Protein AF-A0A347WI79-F1 (afdb_monomer_lite)

Radius of gyration: 16.23 Å; chains: 1; bounding box: 37×26×50 Å

Foldseek 3Di:
DVVLVVVLVVVLVVLVVCVVPVLVVCPVPDPVVSVVVVLVSVVVSLVSVVVSLCVPDPDDPQLVVQSVVLNVVCVVCVVVVCVVCVVPDPVVVVVVVVVVVVVVVVSNCVSSPDPPPPD

Structure (mmCIF, N/CA/C/O backbone):
data_AF-A0A347WI79-F1
#
_entry.id   AF-A0A347WI79-F1
#
loop_
_atom_site.group_PDB
_atom_site.id
_atom_site.type_symbol
_atom_site.label_atom_id
_atom_site.label_alt_id
_atom_site.label_comp_id
_atom_site.label_asym_id
_atom_site.label_entity_id
_atom_site.label_seq_id
_atom_site.pdbx_PDB_ins_code
_atom_site.Cartn_x
_atom_site.Cartn_y
_atom_site.Cartn_z
_atom_site.occupancy
_atom_site.B_iso_or_equiv
_atom_site.auth_seq_id
_atom_site.auth_comp_id
_atom_site.auth_asym_id
_atom_site.auth_atom_id
_atom_site.pdbx_PDB_model_num
ATOM 1 N N . MET A 1 1 ? -12.411 -11.710 20.898 1.00 50.81 1 MET A N 1
ATOM 2 C CA . MET A 1 1 ? -11.308 -10.769 20.587 1.00 50.81 1 MET A CA 1
ATOM 3 C C . MET A 1 1 ? -10.034 -11.493 20.132 1.00 50.81 1 MET A C 1
ATOM 5 O O . MET A 1 1 ? -9.635 -11.285 18.995 1.00 50.81 1 MET A O 1
ATOM 9 N N . GLN A 1 2 ? -9.447 -12.407 20.922 1.00 53.12 2 GLN A N 1
ATOM 10 C CA . GLN A 1 2 ? -8.226 -13.147 20.529 1.00 53.12 2 GLN A CA 1
ATOM 11 C C . GLN A 1 2 ? -8.370 -14.011 19.257 1.00 53.12 2 GLN A C 1
ATOM 13 O O . GLN A 1 2 ? -7.468 -14.020 18.423 1.00 53.12 2 GLN A O 1
ATOM 18 N N . ALA A 1 3 ? -9.510 -14.685 19.051 1.00 60.59 3 ALA A N 1
ATOM 19 C CA . ALA A 1 3 ? -9.742 -15.509 17.855 1.00 60.59 3 ALA A CA 1
ATOM 20 C C . ALA A 1 3 ? -9.707 -14.702 16.539 1.00 60.59 3 ALA A C 1
ATOM 22 O O . ALA A 1 3 ? -9.156 -15.158 15.537 1.00 60.59 3 ALA A O 1
ATOM 23 N N . ASN A 1 4 ? -10.229 -13.472 16.562 1.00 56.41 4 ASN A N 1
ATOM 24 C CA . ASN A 1 4 ? -10.224 -12.580 15.404 1.00 56.41 4 ASN A CA 1
ATOM 25 C C . ASN A 1 4 ? -8.805 -12.057 15.126 1.00 56.41 4 ASN A C 1
ATOM 27 O O . ASN A 1 4 ? -8.407 -11.978 13.966 1.00 56.41 4 ASN A O 1
ATOM 31 N N . ILE A 1 5 ? -8.020 -11.738 16.171 1.00 59.03 5 ILE A N 1
ATOM 32 C CA . ILE A 1 5 ? -6.622 -11.277 16.033 1.00 59.03 5 ILE A CA 1
ATOM 33 C C . ILE A 1 5 ? -5.756 -12.399 15.452 1.00 59.03 5 ILE A C 1
ATOM 35 O O . ILE A 1 5 ? -4.933 -12.166 14.571 1.00 59.03 5 ILE A O 1
ATOM 39 N N . ARG A 1 6 ? -5.979 -13.643 15.887 1.00 61.53 6 ARG A N 1
ATOM 40 C CA . ARG A 1 6 ? -5.259 -14.805 15.359 1.00 61.53 6 ARG A CA 1
ATOM 41 C C . ARG A 1 6 ? -5.572 -15.050 13.880 1.00 61.53 6 ARG A C 1
ATOM 43 O O . ARG A 1 6 ? -4.646 -15.217 13.097 1.00 61.53 6 ARG A O 1
ATOM 50 N N . ARG A 1 7 ? -6.851 -15.015 13.477 1.00 62.97 7 ARG A N 1
ATOM 51 C CA . ARG A 1 7 ? -7.249 -15.126 12.055 1.00 62.97 7 ARG A CA 1
ATOM 52 C C . ARG A 1 7 ? -6.676 -13.999 11.203 1.00 62.97 7 ARG A C 1
ATOM 54 O O . ARG A 1 7 ? -6.175 -14.248 10.118 1.00 62.97 7 ARG A O 1
ATOM 61 N N . THR A 1 8 ? -6.700 -12.784 11.733 1.00 60.22 8 THR A N 1
ATOM 62 C CA . THR A 1 8 ? -6.079 -11.608 11.122 1.00 60.22 8 THR A CA 1
ATOM 63 C C . THR A 1 8 ? -4.597 -11.827 10.844 1.00 60.22 8 THR A C 1
ATOM 65 O O . THR A 1 8 ? -4.149 -11.636 9.719 1.00 60.22 8 THR A O 1
ATOM 68 N N . ALA A 1 9 ? -3.837 -12.238 11.861 1.00 61.66 9 ALA A N 1
ATOM 69 C CA . ALA A 1 9 ? -2.407 -12.469 11.722 1.00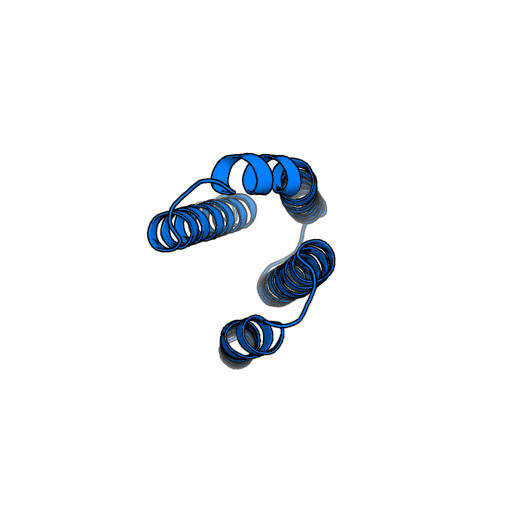 61.66 9 ALA A CA 1
ATOM 70 C C . ALA A 1 9 ? -2.130 -13.570 10.689 1.00 61.66 9 ALA A C 1
ATOM 72 O O . ALA A 1 9 ? -1.242 -13.415 9.858 1.00 61.66 9 ALA A O 1
ATOM 73 N N . ILE A 1 10 ? -2.944 -14.632 10.678 1.00 71.81 10 ILE A N 1
ATOM 74 C CA . ILE A 1 10 ? -2.870 -15.695 9.668 1.00 71.81 10 ILE A CA 1
ATOM 75 C C . ILE A 1 10 ? -3.103 -15.134 8.258 1.00 71.81 10 ILE A C 1
ATOM 77 O O . ILE A 1 10 ? -2.330 -15.457 7.362 1.00 71.81 10 ILE A O 1
ATOM 81 N N . TYR A 1 11 ? -4.102 -14.269 8.050 1.00 67.69 11 TYR A N 1
ATOM 82 C CA . TYR A 1 11 ? -4.350 -13.661 6.737 1.00 67.69 11 TYR A CA 1
ATOM 83 C C . TYR A 1 11 ? -3.225 -12.727 6.292 1.00 67.69 11 TYR A C 1
ATOM 85 O O . TYR A 1 11 ? -2.824 -12.781 5.134 1.00 67.69 11 TYR A O 1
ATOM 93 N N . LEU A 1 12 ? -2.672 -11.918 7.199 1.00 65.88 12 LEU A N 1
ATOM 94 C CA . LEU A 1 12 ? -1.543 -11.039 6.886 1.00 65.88 12 LEU A CA 1
ATOM 95 C C . LEU A 1 12 ? -0.280 -11.837 6.534 1.00 65.88 12 LEU A C 1
ATOM 97 O O . LEU A 1 12 ? 0.397 -11.502 5.564 1.00 65.88 12 LEU A O 1
ATOM 101 N N . ILE A 1 13 ? 0.005 -12.917 7.271 1.00 73.00 13 ILE A N 1
ATOM 102 C CA . ILE A 1 13 ? 1.137 -13.814 6.997 1.00 73.00 13 ILE A CA 1
ATOM 103 C C . ILE A 1 13 ? 0.934 -14.550 5.671 1.00 73.00 13 ILE A C 1
ATOM 105 O O . ILE A 1 13 ? 1.827 -14.536 4.828 1.00 73.00 13 ILE A O 1
ATOM 109 N N . ALA A 1 14 ? -0.237 -15.159 5.458 1.00 70.75 14 ALA A N 1
ATOM 110 C CA . ALA A 1 14 ? -0.551 -15.864 4.218 1.00 70.75 14 ALA A CA 1
ATOM 111 C C . ALA A 1 14 ? -0.405 -14.937 3.007 1.00 70.75 14 ALA A C 1
ATOM 113 O O . ALA A 1 14 ? 0.177 -15.325 1.997 1.00 70.75 14 ALA A O 1
ATOM 114 N N . LEU A 1 15 ? -0.861 -13.689 3.126 1.00 66.50 15 LEU A N 1
ATOM 115 C CA . LEU A 1 15 ? -0.763 -12.731 2.038 1.00 66.50 15 LEU A CA 1
ATOM 116 C C . LEU A 1 15 ? 0.672 -12.2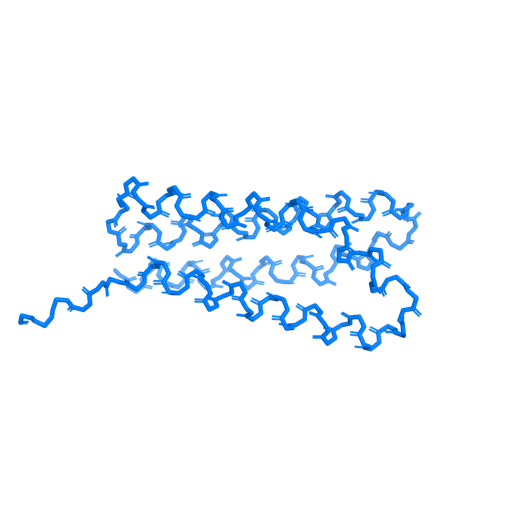38 1.805 1.00 66.50 15 LEU A C 1
ATOM 118 O O . LEU A 1 15 ? 1.069 -12.104 0.652 1.00 66.50 15 LEU A O 1
ATOM 122 N N . ALA A 1 16 ? 1.473 -12.037 2.857 1.00 65.31 16 ALA A N 1
ATOM 123 C CA . ALA A 1 16 ? 2.897 -11.718 2.721 1.00 65.31 16 ALA A CA 1
ATOM 124 C C . ALA A 1 16 ? 3.674 -12.845 2.015 1.00 65.31 16 ALA A C 1
ATOM 126 O O . ALA A 1 16 ? 4.500 -12.579 1.142 1.00 65.31 16 ALA A O 1
ATOM 127 N N . VAL A 1 17 ? 3.363 -14.106 2.337 1.00 71.94 17 VAL A N 1
ATOM 128 C CA . VAL A 1 17 ? 3.937 -15.283 1.664 1.00 71.94 17 VAL A CA 1
ATOM 129 C C . VAL A 1 17 ? 3.509 -15.336 0.197 1.00 71.94 17 VAL A C 1
ATOM 131 O O . VAL A 1 17 ? 4.358 -15.503 -0.675 1.00 71.94 17 VAL A O 1
ATOM 134 N N . ILE A 1 18 ? 2.220 -15.128 -0.099 1.00 71.00 18 ILE A N 1
ATOM 135 C CA . ILE A 1 18 ? 1.722 -15.046 -1.482 1.00 71.00 18 ILE A CA 1
ATOM 136 C C . ILE A 1 18 ? 2.462 -13.943 -2.245 1.00 71.00 18 ILE A C 1
ATOM 138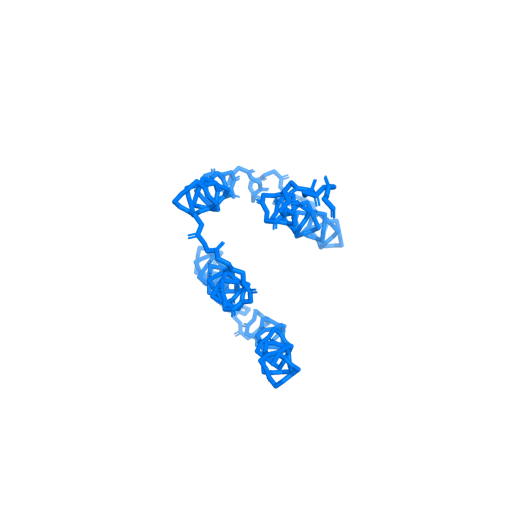 O O . ILE A 1 18 ? 2.899 -14.178 -3.366 1.00 71.00 18 ILE A O 1
ATOM 142 N N . PHE A 1 19 ? 2.674 -12.774 -1.637 1.00 66.50 19 PHE A N 1
ATOM 143 C CA . PHE A 1 19 ? 3.405 -11.666 -2.253 1.00 66.50 19 PHE A CA 1
ATOM 144 C C . PHE A 1 19 ? 4.840 -12.062 -2.626 1.00 66.50 19 PHE A C 1
ATOM 146 O O . PHE A 1 19 ? 5.274 -11.854 -3.759 1.00 66.50 19 PHE A O 1
ATOM 153 N N . ALA A 1 20 ? 5.556 -12.686 -1.688 1.00 66.25 20 ALA A N 1
ATOM 154 C CA . ALA A 1 20 ? 6.935 -13.121 -1.877 1.00 66.25 20 ALA A CA 1
ATOM 155 C C . ALA A 1 20 ? 7.084 -14.233 -2.929 1.00 66.25 20 ALA A C 1
ATOM 157 O O . ALA A 1 20 ? 8.144 -14.336 -3.535 1.00 66.25 20 ALA A O 1
ATOM 158 N N . VAL A 1 21 ? 6.045 -15.043 -3.163 1.00 73.44 21 VAL A N 1
ATOM 159 C CA . VAL A 1 21 ? 6.061 -16.148 -4.140 1.00 73.44 21 VAL A CA 1
ATOM 160 C C . VAL A 1 21 ? 5.546 -15.714 -5.515 1.00 73.44 21 VAL A C 1
ATOM 162 O O . VAL A 1 21 ? 6.155 -16.033 -6.533 1.00 73.44 21 VAL A O 1
ATOM 165 N N . VAL A 1 22 ? 4.450 -14.956 -5.574 1.00 68.56 22 VAL A N 1
ATOM 166 C CA . VAL A 1 22 ? 3.805 -14.552 -6.834 1.00 68.56 22 VAL A CA 1
ATOM 167 C C . VAL A 1 22 ? 4.674 -13.571 -7.617 1.00 68.56 22 VAL A C 1
ATOM 169 O O . VAL A 1 22 ? 4.793 -13.695 -8.834 1.00 68.56 22 VAL A O 1
ATOM 172 N N . VAL A 1 23 ? 5.337 -12.629 -6.943 1.00 67.44 23 VAL A N 1
ATOM 173 C CA . VAL A 1 23 ? 6.174 -11.629 -7.620 1.00 67.44 23 VAL A CA 1
ATOM 174 C C . VAL A 1 23 ? 7.331 -12.280 -8.406 1.00 67.44 23 VAL A C 1
ATOM 176 O O . VAL A 1 23 ? 7.439 -12.000 -9.603 1.00 67.44 23 VAL A O 1
ATOM 179 N N . PRO A 1 24 ? 8.142 -13.194 -7.834 1.00 68.06 24 PRO A N 1
ATOM 180 C CA . PRO A 1 24 ? 9.166 -13.928 -8.586 1.00 68.06 24 PRO A CA 1
ATOM 181 C C . PRO A 1 24 ? 8.624 -14.769 -9.746 1.00 68.06 24 PRO A C 1
ATOM 183 O O . PRO A 1 24 ? 9.256 -14.826 -10.802 1.00 68.06 24 PRO A O 1
ATOM 186 N N . LEU A 1 25 ? 7.446 -15.385 -9.586 1.00 73.31 25 LEU A N 1
ATOM 187 C CA . LEU A 1 25 ? 6.822 -16.216 -10.627 1.00 73.31 25 LEU A CA 1
ATOM 188 C C . LEU A 1 25 ? 6.384 -15.411 -11.859 1.00 73.31 25 LEU A C 1
ATOM 190 O O . LEU A 1 25 ? 6.177 -15.976 -12.932 1.00 73.31 25 LEU A O 1
ATOM 194 N N . THR A 1 26 ? 6.308 -14.085 -11.743 1.00 73.81 26 THR A N 1
ATOM 195 C CA . THR A 1 26 ? 5.962 -13.186 -12.854 1.00 73.81 26 THR A CA 1
ATOM 196 C C . THR A 1 26 ? 7.175 -12.593 -13.561 1.00 73.81 26 THR A C 1
ATOM 198 O O . THR A 1 26 ? 7.054 -11.609 -14.281 1.00 73.81 26 THR A O 1
ATOM 201 N N . SER A 1 27 ? 8.363 -13.190 -13.416 1.00 72.75 27 SER A N 1
ATOM 202 C CA . SER A 1 27 ? 9.611 -12.728 -14.049 1.00 72.75 27 SER A CA 1
ATOM 203 C C . SER A 1 27 ? 9.503 -12.506 -15.567 1.00 72.75 27 SER A C 1
ATOM 205 O O . SER A 1 27 ? 10.064 -11.531 -16.069 1.00 72.75 27 SER A O 1
ATOM 207 N N . HIS A 1 28 ? 8.722 -13.332 -16.265 1.00 82.50 28 HIS A N 1
ATOM 208 C CA . HIS A 1 28 ? 8.462 -13.272 -17.707 1.00 82.50 28 HIS A CA 1
ATOM 209 C C . HIS A 1 28 ? 7.440 -12.196 -18.123 1.00 82.50 28 HIS A C 1
ATOM 211 O O . HIS A 1 28 ? 7.270 -11.936 -19.310 1.00 82.50 28 HIS A O 1
ATOM 217 N N . TRP A 1 29 ? 6.749 -11.563 -17.170 1.00 81.94 29 TRP A N 1
ATOM 218 C CA . TRP A 1 29 ? 5.737 -10.548 -17.463 1.00 81.94 29 TRP A CA 1
ATOM 219 C C . TRP A 1 29 ? 6.376 -9.217 -17.852 1.00 81.94 29 TRP A C 1
ATOM 221 O O . TRP A 1 29 ? 7.438 -8.829 -17.344 1.00 81.94 29 TRP A O 1
ATOM 231 N N . THR A 1 30 ? 5.681 -8.485 -18.722 1.00 83.62 30 THR A N 1
ATOM 232 C CA . THR A 1 30 ? 6.065 -7.119 -19.091 1.00 83.62 30 THR A CA 1
ATOM 233 C C . THR A 1 30 ? 6.031 -6.193 -17.864 1.00 83.62 30 THR A C 1
ATOM 235 O O . THR A 1 30 ? 5.307 -6.467 -16.898 1.00 83.62 30 THR A O 1
ATOM 238 N N . PRO A 1 31 ? 6.770 -5.067 -17.868 1.00 75.69 31 PRO A N 1
ATOM 239 C CA . PRO A 1 31 ? 6.754 -4.115 -16.755 1.00 75.69 31 PRO A CA 1
ATOM 240 C C . PRO A 1 31 ? 5.344 -3.629 -16.382 1.00 75.69 31 PRO A C 1
ATOM 242 O O . PRO A 1 31 ? 5.022 -3.544 -15.199 1.00 75.69 31 PRO A O 1
ATOM 245 N N . GLY A 1 32 ? 4.479 -3.385 -17.375 1.00 71.62 32 GLY A N 1
ATOM 246 C CA . GLY A 1 32 ? 3.089 -2.977 -17.147 1.00 71.62 32 GLY A CA 1
ATOM 247 C C . GLY A 1 32 ? 2.254 -4.055 -16.449 1.00 71.62 32 GLY A C 1
ATOM 248 O O . GLY A 1 32 ? 1.550 -3.764 -15.485 1.00 71.62 32 GLY A O 1
ATOM 249 N N . GLN A 1 33 ? 2.389 -5.318 -16.865 1.00 75.31 33 GLN A N 1
ATOM 250 C CA . GLN A 1 33 ? 1.706 -6.453 -16.228 1.00 75.31 33 GLN A CA 1
ATOM 251 C C . GLN A 1 33 ? 2.185 -6.680 -14.787 1.00 75.31 33 GLN A C 1
ATOM 253 O O . GLN A 1 33 ? 1.368 -6.903 -13.894 1.00 75.31 33 GLN A O 1
ATOM 258 N N . LYS A 1 34 ? 3.496 -6.562 -14.533 1.00 73.12 34 LYS A N 1
ATOM 259 C CA . LYS A 1 34 ? 4.062 -6.616 -13.172 1.00 73.12 34 LYS A CA 1
ATOM 260 C C . LYS A 1 34 ? 3.537 -5.485 -12.293 1.00 73.12 34 LYS A C 1
ATOM 262 O O . LYS A 1 34 ? 3.245 -5.722 -11.124 1.00 73.12 34 LYS A O 1
ATOM 267 N N . GLY A 1 35 ? 3.405 -4.281 -12.854 1.00 69.50 35 GLY A N 1
ATOM 268 C CA . GLY A 1 35 ? 2.835 -3.121 -12.171 1.00 69.50 35 GLY A CA 1
ATOM 269 C C . GLY A 1 35 ? 1.371 -3.330 -11.784 1.00 69.50 35 GLY A C 1
ATOM 270 O O . GLY A 1 35 ? 1.013 -3.104 -10.631 1.00 69.50 35 GLY A O 1
ATOM 271 N N . LEU A 1 36 ? 0.543 -3.836 -12.706 1.00 73.38 36 LEU A N 1
ATOM 272 C CA . LEU A 1 36 ? -0.863 -4.167 -12.437 1.00 73.38 36 LEU A CA 1
ATOM 273 C C . LEU A 1 36 ? -1.005 -5.239 -11.354 1.00 73.38 36 LEU A C 1
ATOM 275 O O . LEU A 1 36 ? -1.825 -5.092 -10.450 1.00 73.38 36 LEU A O 1
ATOM 279 N N . LEU A 1 37 ? -0.180 -6.287 -11.406 1.00 77.88 37 LEU A N 1
ATOM 280 C CA . LEU A 1 37 ? -0.170 -7.337 -10.391 1.00 77.88 37 LEU A CA 1
ATOM 281 C C . LEU A 1 37 ? 0.232 -6.797 -9.018 1.00 77.88 37 LEU A C 1
ATOM 283 O O . LEU A 1 37 ? -0.481 -7.016 -8.044 1.00 77.88 37 LEU A O 1
ATOM 287 N N . HIS A 1 38 ? 1.341 -6.056 -8.938 1.00 73.06 38 HIS A N 1
ATOM 288 C CA . HIS A 1 38 ? 1.782 -5.435 -7.689 1.00 73.06 38 HIS A CA 1
ATOM 289 C C . HIS A 1 38 ? 0.719 -4.498 -7.124 1.00 73.06 38 HIS A C 1
ATOM 291 O O . HIS A 1 38 ? 0.454 -4.543 -5.924 1.00 73.06 38 HIS A O 1
ATOM 297 N N . GLY A 1 39 ? 0.093 -3.681 -7.974 1.00 70.25 39 GLY A N 1
ATOM 298 C CA . GLY A 1 39 ? -0.984 -2.777 -7.585 1.00 70.25 39 GLY A CA 1
ATOM 299 C C . GLY A 1 39 ? -2.199 -3.532 -7.052 1.00 70.25 39 GLY A C 1
ATOM 300 O O . GLY A 1 39 ? -2.688 -3.214 -5.972 1.00 70.25 39 GLY A O 1
ATOM 301 N N . GLY A 1 40 ? -2.641 -4.577 -7.757 1.00 73.12 40 GLY A N 1
ATOM 302 C CA . GLY A 1 40 ? -3.782 -5.402 -7.360 1.00 73.12 40 GLY A CA 1
ATOM 303 C C . GLY A 1 40 ? -3.548 -6.164 -6.055 1.00 73.12 40 GLY A C 1
ATOM 304 O O . GLY A 1 40 ? -4.400 -6.138 -5.168 1.00 73.12 40 GLY A O 1
ATOM 305 N N . ILE A 1 41 ? -2.378 -6.789 -5.892 1.00 72.38 41 ILE A N 1
ATOM 306 C CA . ILE A 1 41 ? -2.046 -7.504 -4.653 1.00 72.38 41 ILE A CA 1
ATOM 307 C C . ILE A 1 41 ? -1.875 -6.512 -3.493 1.00 72.38 41 ILE A C 1
ATOM 309 O O . ILE A 1 41 ? -2.380 -6.768 -2.402 1.00 72.38 41 ILE A O 1
ATOM 313 N N . SER A 1 42 ? -1.237 -5.358 -3.718 1.00 71.88 42 SER A N 1
ATOM 314 C CA . SER A 1 42 ? -1.144 -4.295 -2.703 1.00 71.88 42 SER A CA 1
ATOM 315 C C . SER A 1 42 ? -2.531 -3.802 -2.287 1.00 71.88 42 SER A C 1
ATOM 317 O O . SER A 1 42 ? -2.811 -3.679 -1.100 1.00 71.88 42 SER A O 1
ATOM 319 N N . PHE A 1 43 ? -3.441 -3.596 -3.241 1.00 72.75 43 PHE A N 1
ATOM 320 C CA . PHE A 1 43 ? -4.818 -3.199 -2.954 1.00 72.75 43 PHE A CA 1
ATOM 321 C C . PHE A 1 43 ? -5.565 -4.252 -2.126 1.00 72.75 43 PHE A C 1
ATOM 323 O O . PHE A 1 43 ? -6.203 -3.910 -1.130 1.00 72.75 43 PHE A O 1
ATOM 330 N N . LEU A 1 44 ? -5.439 -5.536 -2.479 1.00 70.88 44 LEU A N 1
ATOM 331 C CA . LEU A 1 44 ? -6.015 -6.639 -1.707 1.00 70.88 44 LEU A CA 1
ATOM 332 C C . LEU A 1 44 ? -5.432 -6.705 -0.286 1.00 70.88 44 LEU A C 1
ATOM 334 O O . LEU A 1 44 ? -6.174 -6.912 0.674 1.00 70.88 44 LEU A O 1
ATOM 338 N N . PHE A 1 45 ? -4.124 -6.475 -0.142 1.00 72.25 45 PHE A N 1
ATOM 339 C CA . PHE A 1 45 ? -3.450 -6.375 1.154 1.00 72.25 45 PHE A CA 1
ATOM 340 C C . PHE A 1 45 ? -4.046 -5.263 2.011 1.00 72.25 45 PHE A C 1
ATOM 342 O O . PHE A 1 45 ? -4.412 -5.491 3.166 1.00 72.25 45 PHE A O 1
ATOM 349 N N . PHE A 1 46 ? -4.226 -4.080 1.429 1.00 70.75 46 PHE A N 1
ATOM 350 C CA . PHE A 1 46 ? -4.829 -2.953 2.126 1.00 70.75 46 PHE A CA 1
ATOM 351 C C . PHE A 1 46 ? -6.289 -3.200 2.493 1.00 70.75 46 PHE A C 1
ATOM 353 O O . PHE A 1 46 ? -6.692 -2.888 3.614 1.00 70.75 46 PHE A O 1
ATOM 360 N N . PHE A 1 47 ? -7.070 -3.804 1.597 1.00 71.44 47 PHE A N 1
ATOM 361 C CA . PHE A 1 47 ? -8.451 -4.176 1.880 1.00 71.44 47 PHE A CA 1
ATOM 362 C C . PHE A 1 47 ? -8.540 -5.159 3.052 1.00 71.44 47 PHE A C 1
ATOM 364 O O . PHE A 1 47 ? -9.353 -4.958 3.952 1.00 71.44 47 PHE A O 1
ATOM 371 N N . LEU A 1 48 ? -7.680 -6.184 3.091 1.00 68.00 48 LEU A N 1
ATOM 372 C CA . LEU A 1 48 ? -7.651 -7.142 4.196 1.00 68.00 48 LEU A CA 1
ATOM 373 C C . LEU A 1 48 ? -7.246 -6.485 5.514 1.00 68.00 48 LEU A C 1
ATOM 375 O O . LEU A 1 48 ? -7.908 -6.743 6.515 1.00 68.00 48 LEU A O 1
ATOM 379 N N . ILE A 1 49 ? -6.229 -5.613 5.525 1.00 70.19 49 ILE A N 1
ATOM 380 C CA . ILE A 1 49 ? -5.862 -4.831 6.720 1.00 70.19 49 ILE A CA 1
ATOM 381 C C . ILE A 1 49 ? -7.051 -4.003 7.202 1.00 70.19 49 ILE A C 1
ATOM 383 O O . ILE A 1 49 ? -7.379 -4.035 8.386 1.00 70.19 49 ILE A O 1
ATOM 387 N N . PHE A 1 50 ? -7.714 -3.282 6.299 1.00 70.88 50 PHE A N 1
ATOM 388 C CA . PHE A 1 50 ? -8.867 -2.456 6.635 1.00 70.88 50 PHE A CA 1
ATOM 389 C C . PHE A 1 50 ? -10.027 -3.293 7.190 1.00 70.88 50 PHE A C 1
ATOM 391 O O . PHE A 1 50 ? -10.559 -2.977 8.253 1.00 70.88 50 PHE A O 1
ATOM 398 N N . PHE A 1 51 ? -10.387 -4.386 6.512 1.00 70.25 51 PHE A N 1
ATOM 399 C CA . PHE A 1 51 ? -11.459 -5.294 6.920 1.00 70.25 51 PHE A CA 1
ATOM 400 C C . PHE A 1 51 ? -11.196 -5.864 8.316 1.00 70.25 51 PHE A C 1
ATOM 402 O O . PHE A 1 51 ? -12.024 -5.757 9.221 1.00 70.25 51 PHE A O 1
ATOM 409 N N . VAL A 1 52 ? -9.990 -6.385 8.519 1.00 65.69 52 VAL A N 1
ATOM 410 C CA . VAL A 1 52 ? -9.485 -6.821 9.818 1.00 65.69 52 VAL A CA 1
ATOM 411 C C . VAL A 1 52 ? -9.662 -5.730 10.867 1.00 65.69 52 VAL A C 1
ATOM 413 O O . VAL A 1 52 ? -10.258 -5.972 11.913 1.00 65.69 52 VAL A O 1
ATOM 416 N N . TRP A 1 53 ? -9.168 -4.523 10.602 1.00 67.88 53 TRP A N 1
ATOM 417 C CA . TRP A 1 53 ? -9.099 -3.465 11.603 1.00 67.88 53 TRP A CA 1
ATOM 418 C C . TRP A 1 53 ? -10.490 -2.938 11.966 1.00 67.88 53 TRP A C 1
ATOM 420 O O . TRP A 1 53 ? -10.784 -2.700 13.140 1.00 67.88 53 TRP A O 1
ATOM 430 N N . SER A 1 54 ? -11.380 -2.859 10.974 1.00 66.94 54 SER A N 1
ATOM 431 C CA . SER A 1 54 ? -12.798 -2.542 11.153 1.00 66.94 54 SER A CA 1
ATOM 432 C C . SER A 1 54 ? -13.555 -3.577 11.990 1.00 66.94 54 SER A C 1
ATOM 434 O O . SER A 1 54 ? -14.518 -3.229 12.665 1.00 66.94 54 SER A O 1
ATOM 436 N N . SER A 1 55 ? -13.095 -4.835 12.031 1.00 66.25 55 SER A N 1
ATOM 437 C CA . SER A 1 55 ? -13.712 -5.875 12.867 1.00 66.25 55 SER A CA 1
ATOM 438 C C . SER A 1 55 ? -13.433 -5.704 14.370 1.00 66.25 55 SER A C 1
ATOM 440 O O . SER A 1 55 ? -14.120 -6.308 15.195 1.00 66.25 55 SER A O 1
ATOM 442 N N . PHE A 1 56 ? -12.444 -4.880 14.743 1.00 64.44 56 PHE A N 1
ATOM 443 C CA . PHE A 1 56 ? -12.072 -4.620 16.141 1.00 64.44 56 PHE A CA 1
ATOM 444 C C . PHE A 1 56 ? -12.510 -3.256 16.665 1.00 64.44 56 PHE A C 1
ATOM 446 O O . PHE A 1 56 ? -12.497 -3.053 17.879 1.00 64.44 56 PHE A O 1
ATOM 453 N N . ARG A 1 57 ? -12.844 -2.304 15.788 1.00 65.81 57 ARG A N 1
ATOM 454 C CA . ARG A 1 57 ? -13.174 -0.925 16.170 1.00 65.81 57 ARG A CA 1
ATOM 455 C C . ARG A 1 57 ? -14.361 -0.413 15.373 1.00 65.81 57 ARG A C 1
ATOM 457 O O . ARG A 1 57 ? -14.476 -0.692 14.187 1.00 65.81 57 ARG A O 1
ATOM 464 N N . GLN A 1 58 ? -15.201 0.408 16.003 1.00 72.62 58 GLN A N 1
ATOM 465 C CA . GLN A 1 58 ? -16.266 1.101 15.282 1.00 72.62 58 GLN A CA 1
ATOM 466 C C . GLN A 1 58 ? -15.674 1.981 14.172 1.00 72.62 58 GLN A C 1
ATOM 468 O O . GLN A 1 58 ? -14.808 2.832 14.412 1.00 72.62 58 GLN A O 1
ATOM 473 N N . VAL A 1 59 ? -16.158 1.758 12.952 1.00 74.25 59 VAL A N 1
ATOM 474 C CA . VAL A 1 59 ? -15.789 2.538 11.774 1.00 74.25 59 VAL A CA 1
ATOM 475 C C . VAL A 1 59 ? -16.709 3.743 11.692 1.00 74.25 59 VAL A C 1
ATOM 477 O O . VAL A 1 59 ? -17.914 3.598 11.507 1.00 74.25 59 VAL A O 1
ATOM 480 N N . SER A 1 60 ? -16.144 4.941 11.819 1.00 81.56 60 SER A N 1
ATOM 481 C CA . SER A 1 60 ? -16.858 6.163 11.460 1.00 81.56 60 SER A CA 1
ATOM 482 C C . SER A 1 60 ? -16.669 6.458 9.972 1.00 81.56 60 SER A C 1
ATOM 484 O O . SER A 1 60 ? -15.626 6.143 9.391 1.00 81.56 60 SER A O 1
ATOM 486 N N . TRP A 1 61 ? -17.646 7.135 9.365 1.00 77.50 61 TRP A N 1
ATOM 487 C CA . TRP A 1 61 ? -17.542 7.633 7.989 1.00 77.50 61 TRP A CA 1
ATOM 488 C C . TRP A 1 61 ? -16.296 8.497 7.767 1.00 77.50 61 TRP A C 1
ATOM 490 O O . TRP A 1 61 ? -15.687 8.435 6.705 1.00 77.50 61 TRP A O 1
ATOM 500 N N . GLN A 1 62 ? -15.855 9.231 8.794 1.00 79.31 62 GLN A N 1
ATOM 501 C CA . GLN A 1 62 ? -14.619 10.011 8.755 1.00 79.31 62 GLN A CA 1
ATOM 502 C C . GLN A 1 62 ? -13.371 9.122 8.601 1.00 79.31 62 GLN A C 1
ATOM 504 O O . GLN A 1 62 ? -12.521 9.406 7.763 1.00 79.31 62 GLN A O 1
ATOM 509 N N . LYS A 1 63 ? -13.257 8.024 9.366 1.00 73.81 63 LYS A N 1
ATOM 510 C CA . LYS A 1 63 ? -12.127 7.077 9.254 1.00 73.81 63 LYS A CA 1
ATOM 511 C C . LYS A 1 63 ? -12.127 6.353 7.909 1.00 73.81 63 LYS A C 1
ATOM 513 O O . LYS A 1 63 ? -11.064 6.147 7.321 1.00 73.81 63 LYS A O 1
ATOM 518 N N . LEU A 1 64 ? -13.314 5.998 7.414 1.00 78.56 64 LEU A N 1
ATOM 519 C CA . LEU A 1 64 ? -13.475 5.422 6.081 1.00 78.56 64 LEU A CA 1
ATOM 520 C C . LEU A 1 64 ? -12.999 6.409 5.004 1.00 78.56 64 LEU A C 1
ATOM 522 O O . LEU A 1 64 ? -12.166 6.039 4.181 1.00 78.56 64 LEU A O 1
ATOM 526 N N . ALA A 1 65 ? -13.451 7.666 5.056 1.00 78.69 65 ALA A N 1
ATOM 527 C CA . ALA A 1 65 ? -13.058 8.709 4.110 1.00 78.69 65 ALA A CA 1
ATOM 528 C C . ALA A 1 65 ? -11.544 8.971 4.122 1.00 78.69 65 ALA A C 1
ATOM 530 O O . ALA A 1 65 ? -10.932 9.024 3.060 1.00 78.69 65 ALA A O 1
ATOM 531 N N . TRP A 1 66 ? -10.915 9.050 5.301 1.00 79.19 66 TRP A N 1
ATOM 532 C CA . TRP A 1 66 ? -9.457 9.187 5.406 1.00 79.19 66 TRP A CA 1
ATOM 533 C C . TRP A 1 66 ? -8.710 7.986 4.837 1.00 79.19 66 TRP A C 1
ATOM 535 O O . TRP A 1 66 ? -7.720 8.160 4.133 1.00 79.19 66 TRP A O 1
ATOM 545 N N . THR A 1 67 ? -9.191 6.769 5.097 1.00 74.69 67 THR A N 1
ATOM 546 C CA . THR A 1 67 ? -8.567 5.560 4.547 1.00 74.69 67 THR A CA 1
ATOM 547 C C . THR A 1 67 ? -8.653 5.552 3.022 1.00 74.69 67 THR A C 1
ATOM 549 O O . THR A 1 67 ? -7.647 5.321 2.355 1.00 74.69 67 THR A O 1
ATOM 552 N N . ILE A 1 68 ? -9.827 5.856 2.461 1.00 80.31 68 ILE A N 1
ATOM 553 C CA . ILE A 1 68 ? -10.018 5.968 1.009 1.00 80.31 68 ILE A CA 1
ATOM 554 C C . ILE A 1 68 ? -9.130 7.080 0.439 1.00 80.31 68 ILE A C 1
ATOM 556 O O . ILE A 1 68 ? -8.467 6.865 -0.570 1.00 80.31 68 ILE A O 1
ATOM 560 N N . GLY A 1 69 ? -9.056 8.236 1.102 1.00 82.56 69 GLY A N 1
ATOM 561 C CA . GLY A 1 69 ? -8.196 9.349 0.700 1.00 82.56 69 GLY A CA 1
ATOM 562 C C . GLY A 1 69 ? -6.717 8.967 0.643 1.00 82.56 69 GLY A C 1
ATOM 563 O O . GLY A 1 69 ? -6.050 9.268 -0.342 1.00 82.56 69 GLY A O 1
ATOM 564 N N . ILE A 1 70 ? -6.212 8.239 1.645 1.00 75.81 70 ILE A N 1
ATOM 565 C CA . ILE A 1 70 ? -4.832 7.729 1.656 1.00 75.81 70 ILE A CA 1
ATOM 566 C C . ILE A 1 70 ? -4.613 6.726 0.516 1.00 75.81 70 ILE A C 1
ATOM 568 O O . ILE A 1 70 ? -3.596 6.801 -0.171 1.00 75.81 70 ILE A O 1
ATOM 572 N N . LEU A 1 71 ? -5.556 5.806 0.285 1.00 74.88 71 LEU A N 1
ATOM 573 C CA . LEU A 1 71 ? -5.459 4.824 -0.801 1.00 74.88 71 LEU A CA 1
ATOM 574 C C . LEU A 1 71 ? -5.451 5.489 -2.182 1.00 74.88 71 LEU A C 1
ATOM 576 O O . LEU A 1 71 ? -4.637 5.128 -3.029 1.00 74.88 71 LEU A O 1
ATOM 580 N N . LEU A 1 72 ? -6.314 6.483 -2.400 1.00 80.19 72 LEU A N 1
ATOM 581 C CA . LEU A 1 72 ? -6.349 7.261 -3.637 1.00 80.19 72 LEU A CA 1
ATOM 582 C C . LEU A 1 72 ? -5.066 8.074 -3.821 1.00 80.19 72 LEU A C 1
ATOM 584 O O . LEU A 1 72 ? -4.486 8.049 -4.904 1.00 80.19 72 LEU A O 1
ATOM 588 N N . ALA A 1 73 ? -4.581 8.739 -2.768 1.00 79.25 73 ALA A N 1
ATOM 589 C CA . ALA A 1 73 ? -3.322 9.474 -2.812 1.00 79.25 73 ALA A CA 1
ATOM 590 C C . ALA A 1 73 ? -2.150 8.545 -3.163 1.00 79.25 73 ALA A C 1
ATOM 592 O O . ALA A 1 73 ? -1.353 8.864 -4.040 1.00 79.25 73 ALA A O 1
ATOM 593 N N . MET A 1 74 ? -2.083 7.359 -2.553 1.00 72.19 74 MET A N 1
ATOM 594 C CA . MET A 1 74 ? -1.086 6.340 -2.889 1.00 72.19 74 MET A CA 1
ATOM 595 C C . MET A 1 74 ? -1.199 5.892 -4.347 1.00 72.19 74 MET A C 1
ATOM 597 O O . MET A 1 74 ? -0.186 5.847 -5.037 1.00 72.19 74 MET A O 1
ATOM 601 N N . GLY A 1 75 ? -2.411 5.604 -4.830 1.00 71.69 75 GLY A N 1
ATOM 602 C CA . GLY A 1 75 ? -2.648 5.208 -6.218 1.00 71.69 75 GLY A CA 1
ATOM 603 C C . GLY A 1 75 ? -2.217 6.275 -7.229 1.00 71.69 75 GLY A C 1
ATOM 604 O O . GLY A 1 75 ? -1.634 5.938 -8.256 1.00 71.69 75 GLY A O 1
ATOM 605 N N . LEU A 1 76 ? -2.437 7.555 -6.918 1.00 79.06 76 LEU A N 1
ATOM 606 C CA . LEU A 1 76 ? -2.041 8.688 -7.763 1.00 79.06 76 LEU A CA 1
ATOM 607 C C . LEU A 1 76 ? -0.536 8.986 -7.710 1.00 79.06 76 LEU A C 1
ATOM 609 O O . LEU A 1 76 ? 0.039 9.400 -8.714 1.00 79.06 76 LEU A O 1
ATOM 613 N N . ILE A 1 77 ? 0.110 8.778 -6.560 1.00 73.06 77 ILE A N 1
ATOM 614 C CA . ILE A 1 77 ? 1.551 9.016 -6.375 1.00 73.06 77 ILE A CA 1
ATOM 615 C C . ILE A 1 77 ? 2.381 7.835 -6.906 1.00 73.06 77 ILE A C 1
ATOM 617 O O . ILE A 1 77 ? 3.524 8.030 -7.319 1.00 73.06 77 ILE A O 1
ATOM 621 N N . LEU A 1 78 ? 1.820 6.620 -6.953 1.00 71.06 78 LEU A N 1
ATOM 622 C CA . LEU A 1 78 ? 2.525 5.402 -7.366 1.00 71.06 78 LEU A CA 1
ATOM 623 C C . LEU A 1 78 ? 3.232 5.517 -8.730 1.00 71.06 78 LEU A C 1
ATOM 625 O O . LEU A 1 78 ? 4.404 5.154 -8.796 1.00 71.06 78 LEU A O 1
ATOM 629 N N . PRO A 1 79 ? 2.601 6.034 -9.805 1.00 68.88 79 PRO A N 1
ATOM 630 C CA . PRO A 1 79 ? 3.255 6.181 -11.106 1.00 68.88 79 PRO A CA 1
ATOM 631 C C . PRO A 1 79 ? 4.501 7.073 -11.043 1.00 68.88 79 PRO A C 1
ATOM 633 O O . PRO A 1 79 ? 5.545 6.728 -11.598 1.00 68.88 79 PRO A O 1
ATOM 636 N N . TRP A 1 80 ? 4.414 8.183 -10.305 1.00 75.62 80 TRP A N 1
ATOM 637 C CA . TRP A 1 80 ? 5.524 9.112 -10.094 1.00 75.62 80 TRP A CA 1
ATOM 638 C C . TRP A 1 80 ? 6.636 8.478 -9.258 1.00 75.62 80 TRP A C 1
ATOM 640 O O . TRP A 1 80 ? 7.810 8.583 -9.607 1.00 75.62 80 TRP A O 1
ATOM 650 N N . ALA A 1 81 ? 6.273 7.756 -8.195 1.00 72.19 81 ALA A N 1
ATOM 651 C CA . ALA A 1 81 ? 7.223 7.024 -7.367 1.00 72.19 81 ALA A CA 1
ATOM 652 C C . ALA A 1 81 ? 7.955 5.940 -8.174 1.00 72.19 81 ALA A C 1
ATOM 654 O O . ALA A 1 81 ? 9.173 5.830 -8.074 1.00 72.19 81 ALA A O 1
ATOM 655 N N . ILE A 1 82 ? 7.244 5.182 -9.019 1.00 71.50 82 ILE A N 1
ATOM 656 C CA . ILE A 1 82 ? 7.828 4.158 -9.900 1.00 71.50 82 ILE A CA 1
ATOM 657 C C . ILE A 1 82 ? 8.838 4.789 -10.860 1.00 71.50 82 ILE A C 1
ATOM 659 O O . ILE A 1 82 ? 9.948 4.273 -10.989 1.00 71.50 82 ILE A O 1
ATOM 663 N N . ALA A 1 83 ? 8.483 5.904 -11.504 1.00 74.06 83 ALA A N 1
ATOM 664 C CA . ALA A 1 83 ? 9.387 6.614 -12.402 1.00 74.06 83 ALA A CA 1
ATOM 665 C C . ALA A 1 83 ? 10.654 7.087 -11.667 1.00 74.06 83 ALA A C 1
ATOM 667 O O . ALA A 1 83 ? 11.763 6.830 -12.139 1.00 74.06 83 ALA A O 1
ATOM 668 N N . LEU A 1 84 ? 10.493 7.679 -10.478 1.00 78.69 84 LEU A N 1
ATOM 669 C CA . LEU A 1 84 ? 11.587 8.201 -9.656 1.00 78.69 84 LEU A CA 1
ATOM 670 C C . LEU A 1 84 ? 12.563 7.107 -9.196 1.00 78.69 84 LEU A C 1
ATOM 672 O O . LEU A 1 84 ? 13.771 7.333 -9.165 1.00 78.69 84 LEU A O 1
ATOM 676 N N . VAL A 1 85 ? 12.059 5.916 -8.854 1.00 75.94 85 VAL A N 1
ATOM 677 C CA . VAL A 1 85 ? 12.897 4.797 -8.380 1.00 75.94 85 VAL A CA 1
ATOM 678 C C . VAL A 1 85 ? 13.353 3.858 -9.495 1.00 75.94 85 VAL A C 1
ATOM 680 O O . VAL A 1 85 ? 14.183 2.979 -9.256 1.00 75.94 85 VAL A O 1
ATOM 683 N N . SER A 1 86 ? 12.845 4.026 -10.721 1.00 79.69 86 SER A N 1
ATOM 684 C CA . SER A 1 86 ? 13.187 3.175 -11.864 1.00 79.69 86 SER A CA 1
ATOM 685 C C . SER A 1 86 ? 14.696 3.067 -12.159 1.00 79.69 86 SER A C 1
ATOM 687 O O . SER A 1 86 ? 15.122 1.930 -12.404 1.00 79.69 86 SER A O 1
ATOM 689 N N . PRO A 1 87 ? 15.528 4.132 -12.052 1.00 85.31 87 PRO A N 1
ATOM 690 C CA . PRO A 1 87 ? 16.956 4.036 -12.361 1.00 85.31 87 PRO A CA 1
ATOM 691 C C . PRO A 1 87 ? 17.807 3.510 -11.194 1.00 85.31 87 PRO A C 1
ATOM 693 O O . PRO A 1 87 ? 19.001 3.282 -11.364 1.00 85.31 87 PRO A O 1
ATOM 696 N N . LEU A 1 88 ? 17.234 3.328 -10.000 1.00 82.00 88 LEU A N 1
ATOM 697 C CA . LEU A 1 88 ? 18.007 2.956 -8.814 1.00 82.00 88 LEU A CA 1
ATOM 698 C C . LEU A 1 88 ? 18.452 1.479 -8.841 1.00 82.00 88 LEU A C 1
ATOM 700 O O . LEU A 1 88 ? 17.769 0.634 -9.416 1.00 82.00 88 LEU A O 1
ATOM 704 N N . PRO A 1 89 ? 19.552 1.116 -8.164 1.00 83.44 89 PRO A N 1
ATOM 705 C CA . PRO A 1 89 ? 19.902 -0.274 -7.873 1.00 83.44 89 PRO A CA 1
ATOM 706 C C . PRO A 1 89 ? 18.795 -1.018 -7.107 1.00 83.44 89 PRO A C 1
ATOM 708 O O . PRO A 1 89 ? 18.114 -0.435 -6.262 1.00 83.44 89 PRO A O 1
ATOM 711 N N . THR A 1 90 ? 18.658 -2.330 -7.330 1.00 77.94 90 THR A N 1
ATOM 712 C CA . THR A 1 90 ? 17.609 -3.178 -6.722 1.00 77.94 90 THR A CA 1
ATOM 713 C C . THR A 1 90 ? 17.530 -3.057 -5.198 1.00 77.94 90 THR A C 1
ATOM 715 O O . THR A 1 90 ? 16.435 -2.971 -4.648 1.00 77.94 90 THR A O 1
ATOM 718 N N . ILE A 1 91 ? 18.679 -2.991 -4.516 1.00 74.31 91 ILE A N 1
ATOM 719 C CA . ILE A 1 91 ? 18.746 -2.850 -3.052 1.00 74.31 91 ILE A CA 1
ATOM 720 C C . ILE A 1 91 ? 18.092 -1.536 -2.602 1.00 74.31 91 ILE A C 1
ATOM 722 O O . ILE A 1 91 ? 17.275 -1.532 -1.684 1.00 74.31 91 ILE A O 1
ATOM 726 N N . LEU A 1 92 ? 18.388 -0.428 -3.290 1.00 73.25 92 LEU A N 1
ATOM 727 C CA . LEU A 1 92 ? 17.806 0.881 -2.986 1.00 73.25 92 LEU A CA 1
ATOM 728 C C . LEU A 1 92 ? 16.304 0.924 -3.296 1.00 73.25 92 LEU A C 1
ATOM 730 O O . LEU A 1 92 ? 15.548 1.498 -2.514 1.00 73.25 92 LEU A O 1
ATOM 734 N N . LYS A 1 93 ? 15.847 0.253 -4.367 1.00 74.88 93 LYS A N 1
ATOM 735 C CA . LYS A 1 93 ? 14.406 0.081 -4.632 1.00 74.88 93 LYS A CA 1
ATOM 736 C C . LYS A 1 93 ? 13.716 -0.651 -3.480 1.00 74.88 93 LYS A C 1
ATOM 738 O O . LYS A 1 93 ? 12.659 -0.211 -3.041 1.00 74.88 93 LYS A O 1
ATOM 743 N N . GLY A 1 94 ? 14.326 -1.725 -2.973 1.00 69.25 94 GLY A N 1
ATOM 744 C CA . GLY A 1 94 ? 13.812 -2.489 -1.833 1.00 69.25 94 GLY A CA 1
ATOM 745 C C . GLY A 1 94 ? 13.721 -1.662 -0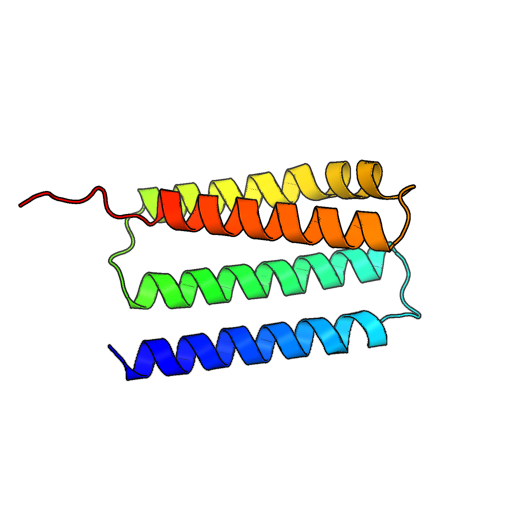.547 1.00 69.25 94 GLY A C 1
ATOM 746 O O . GLY A 1 94 ? 12.686 -1.678 0.117 1.00 69.25 94 GLY A O 1
ATOM 747 N N . LEU A 1 95 ? 14.761 -0.882 -0.227 1.00 74.38 95 LEU A N 1
ATOM 748 C CA . LEU A 1 95 ? 14.769 0.013 0.939 1.00 74.38 95 LEU A CA 1
ATOM 749 C C . LEU A 1 95 ? 13.702 1.110 0.842 1.00 74.38 95 LEU A C 1
ATOM 751 O O . LEU A 1 95 ? 12.980 1.352 1.807 1.00 74.38 95 LEU A O 1
ATOM 755 N N . LEU A 1 96 ? 13.549 1.738 -0.327 1.00 76.56 96 LEU A N 1
ATOM 756 C CA . LEU A 1 96 ? 12.486 2.722 -0.551 1.00 76.56 96 LEU A CA 1
ATOM 757 C C . LEU A 1 96 ? 11.098 2.094 -0.425 1.00 76.56 96 LEU A C 1
ATOM 759 O O . LEU A 1 96 ? 10.204 2.702 0.158 1.00 76.56 96 LEU A O 1
ATOM 763 N N . HIS A 1 97 ? 10.928 0.860 -0.900 1.00 73.31 97 HIS A N 1
ATOM 764 C CA . HIS A 1 97 ? 9.679 0.124 -0.730 1.00 73.31 97 HIS A CA 1
ATOM 765 C C . HIS A 1 97 ? 9.347 -0.093 0.754 1.00 73.31 97 HIS A C 1
ATOM 767 O O . HIS A 1 97 ? 8.224 0.171 1.177 1.00 73.31 97 HIS A O 1
ATOM 773 N N . LEU A 1 98 ? 10.335 -0.492 1.563 1.00 70.88 98 LEU A N 1
ATOM 774 C CA . LEU A 1 98 ? 10.191 -0.629 3.016 1.00 70.88 98 LEU A CA 1
ATOM 775 C C . LEU A 1 98 ? 9.777 0.686 3.688 1.00 70.88 98 LEU A C 1
ATOM 777 O O . LEU A 1 98 ? 8.872 0.681 4.521 1.00 70.88 98 LEU A O 1
ATOM 781 N N . ILE A 1 99 ? 10.390 1.811 3.305 1.00 76.81 99 ILE A N 1
ATOM 782 C CA . ILE A 1 99 ? 10.048 3.139 3.839 1.00 76.81 99 ILE A CA 1
ATOM 783 C C . ILE A 1 99 ? 8.600 3.507 3.502 1.00 76.81 99 ILE A C 1
ATOM 785 O O . ILE A 1 99 ? 7.868 3.968 4.376 1.00 76.81 99 ILE A O 1
ATOM 789 N N . VAL A 1 100 ? 8.166 3.278 2.260 1.00 73.06 100 VAL A N 1
ATOM 790 C CA . VAL A 1 100 ? 6.792 3.570 1.825 1.00 73.06 100 VAL A CA 1
ATOM 791 C C . VAL A 1 100 ? 5.780 2.721 2.596 1.00 73.06 100 VAL A C 1
ATOM 793 O O . VAL A 1 100 ? 4.793 3.255 3.103 1.00 73.06 100 VAL A O 1
ATOM 796 N N . VAL A 1 101 ? 6.047 1.421 2.753 1.00 71.25 101 VAL A N 1
ATOM 797 C CA . VAL A 1 101 ? 5.202 0.526 3.558 1.00 71.25 101 VAL A CA 1
ATOM 798 C C . VAL A 1 101 ? 5.146 0.998 5.014 1.00 71.25 101 VAL A C 1
ATOM 800 O O . VAL A 1 101 ? 4.062 1.062 5.592 1.00 71.25 101 VAL A O 1
ATOM 803 N N . ALA A 1 102 ? 6.279 1.389 5.606 1.00 71.88 102 ALA A N 1
ATOM 804 C CA . ALA A 1 102 ? 6.329 1.894 6.976 1.00 71.88 102 ALA A CA 1
ATOM 805 C C . ALA A 1 102 ? 5.539 3.203 7.149 1.00 71.88 102 ALA A C 1
ATOM 807 O O . ALA A 1 102 ? 4.725 3.309 8.066 1.00 71.88 102 ALA A O 1
ATOM 808 N N . ALA A 1 103 ? 5.724 4.180 6.255 1.00 75.00 103 ALA A N 1
ATOM 809 C CA . ALA A 1 103 ? 4.993 5.448 6.276 1.00 75.00 103 ALA A CA 1
ATOM 810 C C . ALA A 1 103 ? 3.478 5.229 6.156 1.00 75.00 103 ALA A C 1
ATOM 812 O O . ALA A 1 103 ? 2.693 5.854 6.871 1.00 75.00 103 ALA A O 1
ATOM 813 N N . PHE A 1 104 ? 3.069 4.287 5.306 1.00 70.25 104 PHE A N 1
ATOM 814 C CA . PHE A 1 104 ? 1.672 3.904 5.168 1.00 70.25 104 PHE A CA 1
ATOM 815 C C . PHE A 1 104 ? 1.117 3.271 6.449 1.00 70.25 104 PHE A C 1
ATOM 817 O O . PHE A 1 104 ? 0.054 3.677 6.921 1.00 70.25 104 PHE A O 1
ATOM 824 N N . LEU A 1 105 ? 1.840 2.317 7.048 1.00 69.25 105 LEU A N 1
ATOM 825 C CA . LEU A 1 105 ? 1.443 1.707 8.319 1.00 69.25 105 LEU A CA 1
ATOM 826 C C . LEU A 1 105 ? 1.271 2.770 9.410 1.00 69.25 105 LEU A C 1
ATOM 828 O O . LEU A 1 105 ? 0.269 2.751 10.120 1.00 69.25 105 LEU A O 1
ATOM 832 N N . VAL A 1 106 ? 2.190 3.735 9.501 1.00 74.94 106 VAL A N 1
ATOM 833 C CA . VAL A 1 106 ? 2.085 4.867 10.434 1.00 74.94 106 VAL A CA 1
ATOM 834 C C . VAL A 1 106 ? 0.853 5.726 10.137 1.00 74.94 106 VAL A C 1
ATOM 836 O O . VAL A 1 106 ? 0.117 6.055 11.065 1.00 74.94 106 VAL A O 1
ATOM 839 N N . GLY A 1 107 ? 0.585 6.055 8.869 1.00 71.88 107 GLY A N 1
ATOM 840 C CA . GLY A 1 107 ? -0.584 6.841 8.463 1.00 71.88 107 GLY A CA 1
ATOM 841 C C . GLY A 1 107 ? -1.911 6.161 8.809 1.00 71.88 107 GLY A C 1
ATOM 842 O O . GLY A 1 107 ? -2.798 6.788 9.388 1.00 71.88 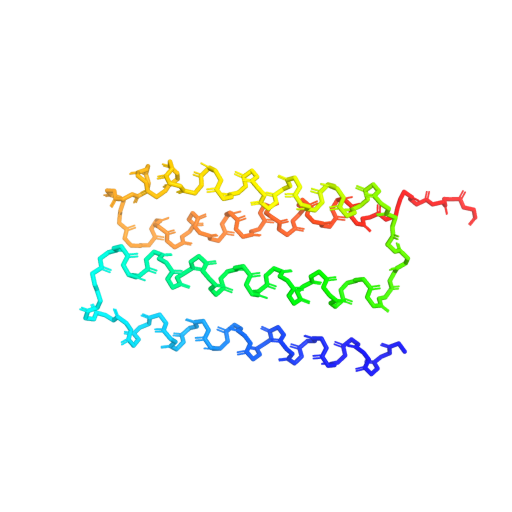107 GLY A O 1
ATOM 843 N N . ILE A 1 108 ? -2.025 4.857 8.540 1.00 68.50 108 ILE A N 1
ATOM 844 C CA . ILE A 1 108 ? -3.187 4.056 8.944 1.00 68.50 108 ILE A CA 1
ATOM 845 C C . ILE A 1 108 ? -3.306 4.027 10.468 1.00 68.50 108 ILE A C 1
ATOM 847 O O . ILE A 1 108 ? -4.371 4.332 10.995 1.00 68.50 108 ILE A O 1
ATOM 851 N N . ILE A 1 109 ? -2.227 3.734 11.198 1.00 72.75 109 ILE A N 1
ATOM 852 C CA . ILE A 1 109 ? -2.249 3.741 12.667 1.00 72.75 109 ILE A CA 1
ATOM 853 C C . ILE A 1 109 ? -2.686 5.109 13.196 1.00 72.75 109 ILE A C 1
ATOM 855 O O . ILE A 1 109 ? -3.457 5.155 14.146 1.00 72.75 109 ILE A O 1
ATOM 859 N N . TYR A 1 110 ? -2.248 6.211 12.586 1.00 77.12 110 TYR A N 1
ATOM 860 C CA . TYR A 1 110 ? -2.624 7.564 12.990 1.00 77.12 110 TYR A CA 1
ATOM 861 C C . TYR A 1 110 ? -4.116 7.847 12.772 1.00 77.12 110 TYR A C 1
ATOM 863 O O . TYR A 1 110 ? -4.792 8.254 13.712 1.00 77.12 110 TYR A O 1
ATOM 871 N N . VAL A 1 111 ? -4.653 7.570 11.577 1.00 71.44 111 VAL A N 1
ATOM 872 C CA . VAL A 1 111 ? -6.089 7.743 11.264 1.00 71.44 111 VAL A CA 1
ATOM 873 C C . VAL A 1 111 ? -6.969 6.882 12.171 1.00 71.44 111 VAL A C 1
ATOM 875 O O . VAL A 1 111 ? -8.072 7.272 12.558 1.00 71.44 111 VAL A O 1
ATOM 878 N N . TRP A 1 112 ? -6.484 5.690 12.506 1.00 69.69 112 TRP A N 1
ATOM 879 C CA . TRP A 1 112 ? -7.228 4.699 13.272 1.00 69.69 112 TRP A CA 1
ATOM 880 C C . TRP A 1 112 ? -6.929 4.705 14.765 1.00 69.69 112 TRP A C 1
ATOM 882 O O . TRP A 1 112 ? -7.594 3.982 15.517 1.00 69.69 112 TRP A O 1
ATOM 892 N N . ARG A 1 113 ? -5.979 5.532 15.210 1.00 68.88 113 ARG A N 1
ATOM 893 C CA . ARG A 1 113 ? -5.788 5.855 16.616 1.00 68.88 113 ARG A CA 1
ATOM 894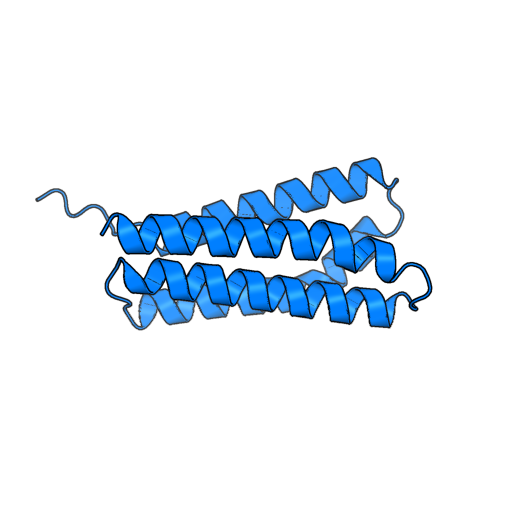 C C . ARG A 1 113 ? -7.057 6.567 17.041 1.00 68.88 113 ARG A C 1
ATOM 896 O O . ARG A 1 113 ? -7.319 7.691 16.626 1.00 68.88 113 ARG A O 1
ATOM 903 N N . ASP A 1 114 ? -7.867 5.895 17.855 1.00 60.94 114 ASP A N 1
ATOM 904 C CA . ASP A 1 114 ? -8.920 6.609 18.563 1.00 60.94 114 ASP A CA 1
ATOM 905 C C . ASP A 1 114 ? -8.243 7.783 19.273 1.00 60.94 114 ASP A C 1
ATOM 907 O O . ASP A 1 114 ? -7.223 7.545 19.938 1.00 60.94 114 ASP A O 1
ATOM 911 N N . PRO A 1 115 ? -8.733 9.031 19.109 1.00 54.72 115 PRO A N 1
ATOM 912 C CA . PRO A 1 115 ? -8.292 10.103 19.979 1.00 54.72 115 PRO A CA 1
ATOM 913 C C . PRO A 1 115 ? -8.525 9.544 21.366 1.00 54.72 115 PRO A C 1
ATOM 915 O O . PRO A 1 115 ? -9.659 9.180 21.686 1.00 54.72 115 PRO A O 1
ATOM 918 N N . LEU A 1 116 ? -7.431 9.304 22.093 1.00 45.41 116 LEU A N 1
ATOM 919 C CA . LEU A 1 116 ? -7.474 8.717 23.415 1.00 45.41 116 LEU A CA 1
ATOM 920 C C . LEU A 1 116 ? -8.495 9.558 24.167 1.00 45.41 116 LEU A C 1
ATOM 922 O O . LEU A 1 116 ? -8.222 10.707 24.508 1.00 45.41 116 LEU A O 1
ATOM 926 N N . LYS A 1 117 ? -9.699 9.018 24.360 1.00 42.88 117 LYS A N 1
ATOM 927 C CA . LYS A 1 117 ? -10.592 9.540 25.369 1.00 42.88 117 LYS A CA 1
ATOM 928 C C . LYS A 1 117 ? -9.848 9.179 26.640 1.00 42.88 117 LYS A C 1
ATOM 930 O O . LYS A 1 117 ? -9.963 8.056 27.112 1.00 42.88 117 LYS A O 1
ATOM 935 N N . TRP A 1 118 ? -8.985 10.089 27.091 1.00 37.56 118 TRP A N 1
ATOM 936 C CA . TRP A 1 118 ? -8.640 10.216 28.493 1.00 37.56 118 TRP A CA 1
ATOM 937 C C . TRP A 1 118 ? -9.983 10.436 29.185 1.00 37.56 118 TRP A C 1
ATOM 939 O O . TRP A 1 118 ? -10.508 11.546 29.238 1.00 37.56 118 TRP A O 1
ATOM 949 N N . ARG A 1 119 ? -10.620 9.326 29.525 1.00 39.47 119 ARG A N 1
ATOM 950 C CA . ARG A 1 119 ? -11.707 9.222 30.474 1.00 39.47 119 ARG A CA 1
ATOM 951 C C . ARG A 1 119 ? -11.261 8.165 31.456 1.00 39.47 119 ARG A C 1
ATOM 953 O O . ARG A 1 119 ? -10.883 7.076 30.970 1.00 39.47 119 ARG A O 1
#

pLDDT: mean 70.81, std 8.3, range [37.56, 85.31]

Sequence (119 aa):
MQANIRRTAIYLIALAVIFAVVVPLTSHWTPGQKGLLHGGISFLFFFLIFFVWSSFRQVSWQKLAWTIGILLAMGLILPWAIALVSPLPTILKGLLHLIVVAAFLVGIIYVWRDPLKWR

Secondary structure (DSSP, 8-state):
-HHHHHHHHHHHHHHHHHHHHHHHHTTTS-HHHHHHHHHHHHHHHHHHHHHHHHTTS---HHHHHHHHHHHHHHHHHHHHHHHHHTTS-HHHHHHHHHHHHHHHHHHHHHHHS------

Organism: NCBI:txid2036206